Protein AF-A0A3P6EYH9-F1 (afdb_monomer)

pLDDT: mean 75.7, std 13.18, range [28.59, 94.69]

Structure (mmCIF, N/CA/C/O backbone):
data_AF-A0A3P6EYH9-F1
#
_entry.id   AF-A0A3P6EYH9-F1
#
loop_
_atom_site.group_PDB
_atom_site.id
_atom_site.type_symbol
_atom_site.label_atom_id
_atom_site.label_alt_id
_atom_site.label_comp_id
_atom_site.label_asym_id
_atom_site.label_entity_id
_atom_site.label_seq_id
_atom_site.pdbx_PDB_ins_code
_atom_site.Cartn_x
_atom_site.Cartn_y
_atom_site.Cartn_z
_atom_site.occupancy
_atom_site.B_iso_or_equiv
_atom_site.auth_seq_id
_atom_site.auth_comp_id
_atom_site.auth_asym_id
_atom_site.auth_atom_id
_atom_site.pdbx_PDB_model_num
ATOM 1 N N . MET A 1 1 ? -7.779 5.853 19.614 1.00 84.62 1 MET A N 1
ATOM 2 C CA . MET A 1 1 ? -8.519 5.149 20.690 1.00 84.62 1 MET A CA 1
ATOM 3 C C . MET A 1 1 ? -9.050 3.835 20.132 1.00 84.62 1 MET A C 1
ATOM 5 O O . MET A 1 1 ? -9.010 3.671 18.917 1.00 84.62 1 MET A O 1
ATOM 9 N N . CYS A 1 2 ? -9.512 2.914 20.977 1.00 88.19 2 CYS A N 1
ATOM 10 C CA . CYS A 1 2 ? -9.984 1.601 20.530 1.00 88.19 2 CYS A CA 1
ATOM 11 C C . CYS A 1 2 ? -11.468 1.412 20.857 1.00 88.19 2 CYS A C 1
ATOM 13 O O . CYS A 1 2 ? -11.940 1.876 21.894 1.00 88.19 2 CYS A O 1
ATOM 15 N N . CYS A 1 3 ? -12.198 0.729 19.977 1.00 87.88 3 CYS A N 1
ATOM 16 C CA . CYS A 1 3 ? -13.567 0.298 20.250 1.00 87.88 3 CYS A CA 1
ATOM 17 C C . CYS A 1 3 ? -13.576 -0.765 21.362 1.00 87.88 3 CYS A C 1
ATOM 19 O O . CYS A 1 3 ? -12.843 -1.743 21.258 1.00 87.88 3 CYS A O 1
ATOM 21 N N . GLY A 1 4 ? -14.426 -0.613 22.384 1.00 86.69 4 GLY A N 1
ATOM 22 C CA . GLY A 1 4 ? -14.500 -1.561 23.506 1.00 86.69 4 GLY A CA 1
ATOM 23 C C . GLY A 1 4 ? -14.977 -2.968 23.126 1.00 86.69 4 GLY A C 1
ATOM 24 O O . GLY A 1 4 ? -14.602 -3.933 23.782 1.00 86.69 4 GLY A O 1
ATOM 25 N N . ASP A 1 5 ? -15.749 -3.101 22.044 1.00 89.50 5 ASP A N 1
ATOM 26 C CA . ASP A 1 5 ? -16.310 -4.394 21.633 1.00 89.50 5 ASP A CA 1
ATOM 27 C C . ASP A 1 5 ? -15.361 -5.211 20.742 1.00 89.50 5 ASP A C 1
ATOM 29 O O . ASP A 1 5 ? -15.391 -6.439 20.753 1.00 89.50 5 ASP A O 1
ATOM 33 N N . CYS A 1 6 ? -14.554 -4.544 19.907 1.00 87.50 6 CYS A N 1
ATOM 34 C CA . CYS A 1 6 ? -13.744 -5.214 18.878 1.00 87.50 6 CYS A CA 1
ATOM 35 C C . CYS A 1 6 ? -12.275 -4.792 18.824 1.00 87.50 6 CYS A C 1
ATOM 37 O O . CYS A 1 6 ? -11.534 -5.300 17.985 1.00 87.50 6 CYS A O 1
ATOM 39 N N . ASN A 1 7 ? -11.850 -3.866 19.684 1.00 87.94 7 ASN A N 1
ATOM 40 C CA . ASN A 1 7 ? -10.497 -3.308 19.749 1.00 87.94 7 ASN A CA 1
ATOM 41 C C . ASN A 1 7 ? -9.981 -2.658 18.454 1.00 87.94 7 ASN A C 1
ATOM 43 O O . ASN A 1 7 ? -8.796 -2.341 18.366 1.00 87.94 7 ASN A O 1
ATOM 47 N N . ALA A 1 8 ? -10.844 -2.411 17.465 1.00 87.25 8 ALA A N 1
ATOM 48 C CA . ALA A 1 8 ? -10.459 -1.681 16.265 1.00 87.25 8 ALA A CA 1
ATOM 49 C C . ALA A 1 8 ? -10.040 -0.243 16.611 1.00 87.25 8 ALA A C 1
ATOM 51 O O . ALA A 1 8 ? -10.674 0.413 17.448 1.00 87.25 8 ALA A O 1
ATOM 52 N N . SER A 1 9 ? -8.989 0.241 15.946 1.00 88.62 9 SER A N 1
ATOM 53 C CA . SER A 1 9 ? -8.549 1.634 16.025 1.00 88.62 9 SER A CA 1
ATOM 54 C C . SER A 1 9 ? -9.597 2.542 15.393 1.00 88.62 9 SER A C 1
ATOM 56 O O . SER A 1 9 ? -9.913 2.397 14.215 1.00 88.62 9 SER A O 1
ATOM 58 N N . VAL A 1 10 ? -10.122 3.475 16.179 1.00 89.44 10 VAL A N 1
ATOM 59 C CA . VAL A 1 10 ? -11.183 4.407 15.777 1.00 89.44 10 VAL A CA 1
ATOM 60 C C . VAL A 1 10 ? -10.829 5.830 16.190 1.00 89.44 10 VAL A C 1
ATOM 62 O O . VAL A 1 10 ? -10.074 6.057 17.151 1.00 89.44 10 VAL A O 1
ATOM 65 N N . TRP A 1 11 ? -11.389 6.795 15.467 1.00 89.06 11 TRP A N 1
ATOM 66 C CA . TRP A 1 11 ? -11.326 8.208 15.820 1.00 89.06 11 TRP A CA 1
ATOM 67 C C . TRP A 1 11 ? -12.488 8.554 16.750 1.00 89.06 11 TRP A C 1
ATOM 69 O O . TRP A 1 11 ? -13.612 8.119 16.529 1.00 89.06 11 TRP A O 1
ATOM 79 N N . LEU A 1 12 ? -12.270 9.404 17.758 1.00 86.62 12 LEU A N 1
ATOM 80 C CA . LEU A 1 12 ? -13.355 9.817 18.665 1.00 86.62 12 LEU A CA 1
ATOM 81 C C . LEU A 1 12 ? -14.518 10.488 17.917 1.00 86.62 12 LEU A C 1
ATOM 83 O O . LEU A 1 12 ? -15.677 10.341 18.301 1.00 86.62 12 LEU A O 1
ATOM 87 N N . ALA A 1 13 ? -14.207 11.193 16.827 1.00 87.50 13 ALA A N 1
ATOM 88 C CA . ALA A 1 13 ? -15.192 11.840 15.970 1.00 87.50 13 ALA A CA 1
ATOM 89 C C . ALA A 1 13 ? -16.184 10.852 15.330 1.00 87.50 13 ALA A C 1
ATOM 91 O O . ALA A 1 13 ? -17.329 11.235 15.098 1.00 87.50 13 ALA A O 1
ATOM 92 N N . GLU A 1 14 ? -15.779 9.596 15.123 1.00 88.25 14 GLU A N 1
ATOM 93 C CA . GLU A 1 14 ? -16.612 8.514 14.574 1.00 88.25 14 GLU A CA 1
ATOM 94 C C . GLU A 1 14 ? -17.563 7.906 15.618 1.00 88.25 14 GLU A C 1
ATOM 96 O O . GLU A 1 14 ? -18.353 7.017 15.298 1.00 88.25 14 GLU A O 1
ATOM 101 N N . SER A 1 15 ? -17.498 8.364 16.875 1.00 87.94 15 SER A N 1
ATOM 102 C CA . SER A 1 15 ? -18.416 7.919 17.920 1.00 87.94 15 SER A CA 1
ATOM 103 C C . SER A 1 15 ? -19.847 8.333 17.590 1.00 87.94 15 SER A C 1
ATOM 105 O O . SER A 1 15 ? -20.132 9.504 17.318 1.00 87.94 15 SER A O 1
ATOM 107 N N . THR A 1 16 ? -20.748 7.362 17.698 1.00 87.50 16 THR A N 1
ATOM 108 C CA . THR A 1 16 ? -22.203 7.540 17.593 1.00 87.50 16 THR A CA 1
ATOM 109 C C . THR A 1 16 ? -22.824 8.128 18.860 1.00 87.50 16 THR A C 1
ATOM 111 O O . THR A 1 16 ? -23.972 8.568 18.831 1.00 87.50 16 THR A O 1
ATOM 114 N N . GLU A 1 17 ? -22.069 8.164 19.962 1.00 85.69 17 GLU A N 1
ATOM 115 C CA . GLU A 1 17 ? -22.518 8.749 21.220 1.00 85.69 17 GLU A CA 1
ATOM 116 C C . GLU A 1 17 ? -22.444 10.281 21.153 1.00 85.69 17 GLU A C 1
ATOM 118 O O . GLU A 1 17 ? -21.421 10.858 20.757 1.00 85.69 17 GLU A O 1
ATOM 123 N N . LYS A 1 18 ? -23.552 10.931 21.526 1.00 78.19 18 LYS A N 1
ATOM 124 C CA . LYS A 1 18 ? -23.687 12.395 21.500 1.00 78.19 18 LYS A CA 1
ATOM 125 C C . LYS A 1 18 ? -23.083 13.020 22.751 1.00 78.19 18 LYS A C 1
ATOM 127 O O . LYS A 1 18 ? -22.463 14.076 22.662 1.00 78.19 18 LYS A O 1
ATOM 132 N N . ASP A 1 19 ? -23.226 12.348 23.892 1.00 75.25 19 ASP A N 1
ATOM 133 C CA . ASP A 1 19 ? -22.580 12.746 25.140 1.00 75.25 19 ASP A CA 1
ATOM 134 C C . ASP A 1 19 ? -21.229 12.042 25.283 1.00 75.25 19 ASP A C 1
ATOM 136 O O . ASP A 1 19 ? -21.101 10.974 25.877 1.00 75.25 19 ASP A O 1
ATOM 140 N N . ARG A 1 20 ? -20.205 12.659 24.696 1.00 69.75 20 ARG A N 1
ATOM 141 C CA . ARG A 1 20 ? -18.832 12.135 24.691 1.00 69.75 20 ARG A CA 1
ATOM 142 C C . ARG A 1 20 ? -18.060 12.450 25.981 1.00 69.75 20 ARG A C 1
ATOM 144 O O . ARG A 1 20 ? -16.883 12.110 26.055 1.00 69.75 20 ARG A O 1
ATOM 151 N N . ILE A 1 21 ? -18.685 13.135 26.946 1.00 71.44 21 ILE A N 1
ATOM 152 C CA . ILE A 1 21 ? -18.050 13.593 28.191 1.00 71.44 21 ILE A CA 1
ATOM 153 C C . ILE A 1 21 ? -18.383 12.633 29.332 1.00 71.44 21 ILE A C 1
ATOM 155 O O . ILE A 1 21 ? -17.495 12.260 30.095 1.00 71.44 21 ILE A O 1
ATOM 159 N N . THR A 1 22 ? -19.650 12.225 29.448 1.00 77.62 22 THR A N 1
ATOM 160 C CA . THR A 1 22 ? -20.108 11.395 30.574 1.00 77.62 22 THR A CA 1
ATOM 161 C C . THR A 1 22 ? -20.236 9.915 30.226 1.00 77.62 22 THR A C 1
ATOM 163 O O . THR A 1 22 ? -20.146 9.069 31.118 1.00 77.62 22 THR A O 1
ATOM 166 N N . LYS A 1 23 ? -20.425 9.577 28.943 1.00 80.75 23 LYS A N 1
ATOM 167 C CA . LYS A 1 23 ? -20.629 8.198 28.488 1.00 80.75 23 LYS A CA 1
ATOM 168 C C . LYS A 1 23 ? -19.435 7.672 27.697 1.00 80.75 23 LYS A C 1
ATOM 170 O O . LYS A 1 23 ? -18.796 8.428 26.961 1.00 80.75 23 LYS A O 1
ATOM 175 N N . PRO A 1 24 ? -19.143 6.363 27.800 1.00 81.25 24 PRO A N 1
ATOM 176 C CA . PRO A 1 24 ? -18.133 5.754 26.959 1.00 81.25 24 PRO A CA 1
ATOM 177 C C . PRO A 1 24 ? -18.558 5.846 25.482 1.00 81.25 24 PRO A C 1
ATOM 179 O O . PRO A 1 24 ? -19.720 5.605 25.150 1.00 81.25 24 PRO A O 1
ATOM 182 N N . PRO A 1 25 ? -17.631 6.184 24.578 1.00 85.31 25 PRO A N 1
ATOM 183 C CA . PRO A 1 25 ? -17.929 6.335 23.161 1.00 85.31 25 PRO A CA 1
ATOM 184 C C . PRO A 1 25 ? -18.285 4.990 22.513 1.00 85.31 25 PRO A C 1
ATOM 186 O O . PRO A 1 25 ? -17.585 3.991 22.691 1.00 85.31 25 PRO A O 1
ATOM 189 N N . LEU A 1 26 ? -19.363 4.985 21.724 1.00 87.25 26 LEU A N 1
ATOM 190 C CA . LEU A 1 26 ? -19.877 3.807 21.022 1.00 87.25 26 LEU A CA 1
ATOM 191 C C . LEU A 1 26 ? -19.627 3.904 19.518 1.00 87.25 26 LEU A C 1
ATOM 193 O O . LEU A 1 26 ? -19.860 4.947 18.904 1.00 87.25 26 LEU A O 1
ATOM 197 N N . PHE A 1 27 ? -19.238 2.786 18.904 1.00 88.56 27 PHE A N 1
ATOM 198 C CA . PHE A 1 27 ? -18.836 2.736 17.497 1.00 88.56 27 PHE A CA 1
ATOM 199 C C . PHE A 1 27 ? -19.608 1.672 16.724 1.00 88.56 27 PHE A C 1
ATOM 201 O O . PHE A 1 27 ? -19.751 0.532 17.164 1.00 88.56 27 PHE A O 1
ATOM 208 N N . THR A 1 28 ? -20.064 2.028 15.526 1.00 88.75 28 THR A N 1
ATOM 209 C CA . THR A 1 28 ? -20.769 1.103 14.626 1.00 88.75 28 THR A CA 1
ATOM 210 C C . THR A 1 28 ? -19.947 0.704 13.403 1.00 88.75 28 THR A C 1
ATOM 212 O O . THR A 1 28 ? -20.258 -0.316 12.793 1.00 88.75 28 THR A O 1
ATOM 215 N N . ILE A 1 29 ? -18.893 1.460 13.077 1.00 87.25 29 ILE A N 1
ATOM 216 C CA . ILE A 1 29 ? -18.185 1.402 11.788 1.00 87.25 29 ILE A CA 1
ATOM 217 C C . ILE A 1 29 ? -17.539 0.034 11.506 1.00 87.25 29 ILE A C 1
ATOM 219 O O . ILE A 1 29 ? -17.567 -0.429 10.372 1.00 87.25 29 ILE A O 1
ATOM 223 N N . PHE A 1 30 ? -17.018 -0.640 12.537 1.00 85.69 30 PHE A N 1
ATOM 224 C CA . PHE A 1 30 ? -16.332 -1.927 12.387 1.00 85.69 30 PHE A CA 1
ATOM 225 C C . PHE A 1 30 ? -17.190 -3.106 12.850 1.00 85.69 30 PHE A C 1
ATOM 227 O O . PHE A 1 30 ? -17.517 -3.994 12.069 1.00 85.69 30 PHE A O 1
ATOM 234 N N . CYS A 1 31 ? -17.578 -3.125 14.126 1.00 88.12 31 CYS A N 1
ATOM 235 C CA . CYS A 1 31 ? -18.257 -4.275 14.727 1.00 88.12 31 CYS A CA 1
ATOM 236 C C . CYS A 1 31 ? -19.771 -4.109 14.884 1.00 88.12 31 CYS A C 1
ATOM 238 O O . CYS A 1 31 ? -20.408 -4.984 15.467 1.00 88.12 31 CYS A O 1
ATOM 240 N N . LYS A 1 32 ? -20.361 -2.991 14.431 1.00 89.31 32 LYS A N 1
ATOM 241 C CA . LYS A 1 32 ? -21.759 -2.631 14.733 1.00 89.31 32 LYS A CA 1
ATOM 242 C C . LYS A 1 32 ? -22.101 -2.811 16.225 1.00 89.31 32 LYS A C 1
ATOM 244 O O . LYS A 1 32 ? -23.064 -3.507 16.536 1.00 89.31 32 LYS A O 1
ATOM 249 N N . GLN A 1 33 ? -21.310 -2.218 17.128 1.00 88.19 33 GLN A N 1
ATOM 250 C CA . GLN A 1 33 ? -21.493 -2.343 18.587 1.00 88.19 33 GLN A CA 1
ATOM 251 C C . GLN A 1 33 ? -21.505 -3.814 19.053 1.00 88.19 33 GLN A C 1
ATOM 253 O O . GLN A 1 33 ? -22.455 -4.290 19.671 1.00 88.19 33 GLN A O 1
ATOM 258 N N . GLY A 1 34 ? -20.501 -4.584 18.627 1.00 86.00 34 GLY A N 1
ATOM 259 C CA . GLY A 1 34 ? -20.324 -5.989 19.011 1.00 86.00 34 GLY A CA 1
ATOM 260 C C . GLY A 1 34 ? -21.189 -7.008 18.258 1.00 86.00 34 GLY A C 1
ATOM 261 O O . GLY A 1 34 ? -20.989 -8.209 18.427 1.00 86.00 34 GLY A O 1
ATOM 262 N N . ARG A 1 35 ? -22.107 -6.576 17.381 1.00 89.81 35 ARG A N 1
ATOM 263 C CA . ARG A 1 35 ? -22.947 -7.489 16.575 1.00 89.81 35 ARG A CA 1
ATOM 264 C C . ARG A 1 35 ? -22.160 -8.268 15.523 1.00 89.81 35 ARG A C 1
ATOM 266 O O . ARG A 1 35 ? -22.564 -9.360 15.140 1.00 89.81 35 ARG A O 1
ATOM 273 N N . ILE A 1 36 ? -21.065 -7.698 15.026 1.00 89.62 36 ILE A N 1
ATOM 274 C CA . ILE A 1 36 ? -20.164 -8.332 14.066 1.00 89.62 36 ILE A CA 1
ATOM 275 C C . ILE A 1 36 ? -18.884 -8.709 14.804 1.00 89.62 36 ILE A C 1
ATOM 277 O O . ILE A 1 36 ? -18.121 -7.845 15.242 1.00 89.62 36 ILE A O 1
ATOM 281 N N . LYS A 1 37 ? -18.625 -10.015 14.899 1.00 84.88 37 LYS A N 1
ATOM 282 C CA . LYS A 1 37 ? -17.350 -10.533 15.387 1.00 84.88 37 LYS A CA 1
ATOM 283 C C . LYS A 1 37 ? -16.327 -10.448 14.260 1.00 84.88 37 LYS A C 1
ATOM 285 O O . LYS A 1 37 ? -16.373 -11.230 13.314 1.00 84.88 37 LYS A O 1
ATOM 290 N N . LEU A 1 38 ? -15.422 -9.481 14.356 1.00 81.62 38 LEU A N 1
ATOM 291 C CA . LEU A 1 38 ? -14.338 -9.338 13.390 1.00 81.62 38 LEU A CA 1
ATOM 292 C C . LEU A 1 38 ? -13.399 -10.539 13.492 1.00 81.62 38 LEU A C 1
ATOM 294 O O . LEU A 1 38 ? -13.020 -10.964 14.588 1.00 81.62 38 LEU A O 1
ATOM 298 N N . LEU A 1 39 ? -13.023 -11.083 12.338 1.00 82.19 39 LEU A N 1
ATOM 299 C CA . LEU A 1 39 ? -11.957 -12.069 12.267 1.00 82.19 39 LEU A CA 1
ATOM 300 C C . LEU A 1 39 ? -10.652 -11.405 12.708 1.00 82.19 39 LEU A C 1
ATOM 302 O O . LEU A 1 39 ? -10.383 -10.251 12.367 1.00 82.19 39 LEU A O 1
ATOM 306 N N . LYS A 1 40 ? -9.837 -12.139 13.472 1.00 76.06 40 LYS A N 1
ATOM 307 C CA . LYS A 1 40 ? -8.491 -11.673 13.797 1.00 76.06 40 LYS A CA 1
ATOM 308 C C . LYS A 1 40 ? -7.712 -11.543 12.493 1.00 76.06 40 LYS A C 1
ATOM 310 O O . LYS A 1 40 ? -7.633 -12.500 11.724 1.00 76.06 40 LYS A O 1
ATOM 315 N N . ILE A 1 41 ? -7.168 -10.354 12.261 1.00 79.50 41 ILE A N 1
ATOM 316 C CA . ILE A 1 41 ? -6.270 -10.101 11.138 1.00 79.50 41 ILE A CA 1
ATOM 317 C C . ILE A 1 41 ? -5.074 -11.040 11.310 1.00 79.50 41 ILE A C 1
ATOM 319 O O . ILE A 1 41 ? -4.498 -11.110 12.396 1.00 79.50 41 ILE A O 1
ATOM 323 N N . GLN A 1 42 ? -4.761 -11.809 10.268 1.00 83.38 42 GLN A N 1
ATOM 324 C CA . GLN A 1 42 ? -3.584 -12.670 10.270 1.00 83.38 42 GLN A CA 1
ATOM 325 C C . GLN A 1 42 ? -2.322 -11.815 10.304 1.00 83.38 42 GLN A C 1
ATOM 327 O O . GLN A 1 42 ? -2.291 -10.716 9.743 1.00 83.38 42 GLN A O 1
ATOM 332 N N . ASP A 1 43 ? -1.276 -12.334 10.941 1.00 84.94 43 ASP A N 1
ATOM 333 C CA . ASP A 1 43 ? 0.010 -11.660 10.934 1.00 84.94 43 ASP A CA 1
ATOM 334 C C . ASP A 1 43 ? 0.514 -11.501 9.502 1.00 84.94 43 ASP A C 1
ATOM 336 O O . ASP A 1 43 ? 0.476 -12.420 8.680 1.00 84.94 43 ASP A O 1
ATOM 340 N N . LEU A 1 44 ? 0.987 -10.295 9.209 1.00 88.44 44 LEU A N 1
ATOM 341 C CA . LEU A 1 44 ? 1.530 -9.977 7.905 1.00 88.44 44 LEU A CA 1
ATOM 342 C C . LEU A 1 44 ? 2.774 -10.851 7.641 1.00 88.44 44 LEU A C 1
ATOM 344 O O . LEU A 1 44 ? 3.631 -10.947 8.529 1.00 88.44 44 LEU A O 1
ATOM 348 N N . PRO A 1 45 ? 2.927 -11.444 6.438 1.00 94.69 45 PRO A N 1
ATOM 349 C CA . PRO A 1 45 ? 4.130 -12.182 6.071 1.00 94.69 45 PRO A CA 1
ATOM 350 C C . PRO A 1 45 ? 5.404 -11.395 6.388 1.00 94.69 45 PRO A C 1
ATOM 352 O O . PRO A 1 45 ? 5.465 -10.185 6.154 1.00 94.69 45 PRO A O 1
ATOM 355 N N . ILE A 1 46 ? 6.439 -12.082 6.886 1.00 93.19 46 ILE A N 1
ATOM 356 C CA . ILE A 1 46 ? 7.650 -11.442 7.430 1.00 93.19 46 ILE A CA 1
ATOM 357 C C . ILE A 1 46 ? 8.309 -10.473 6.441 1.00 93.19 46 ILE A C 1
ATOM 359 O O . ILE A 1 46 ? 8.756 -9.400 6.830 1.00 93.19 46 ILE A O 1
ATOM 363 N N . VAL A 1 47 ? 8.295 -10.814 5.150 1.00 93.69 47 VAL A N 1
ATOM 364 C CA . VAL A 1 47 ? 8.843 -9.980 4.074 1.00 93.69 47 VAL A CA 1
ATOM 365 C C . VAL A 1 47 ? 8.126 -8.634 4.013 1.00 93.69 47 VAL A C 1
ATOM 367 O O . VAL A 1 47 ? 8.768 -7.589 4.018 1.00 93.69 47 VAL A O 1
ATOM 370 N N . LEU A 1 48 ? 6.793 -8.652 4.020 1.00 90.69 48 LEU A N 1
ATOM 371 C CA . LEU A 1 48 ? 5.980 -7.440 3.985 1.00 90.69 48 LEU A CA 1
ATOM 372 C C . LEU A 1 48 ? 6.087 -6.661 5.297 1.00 90.69 48 LEU A C 1
ATOM 374 O O . LEU A 1 48 ? 6.106 -5.435 5.276 1.00 90.69 48 LEU A O 1
ATOM 378 N N . LYS A 1 49 ? 6.214 -7.350 6.436 1.00 92.00 49 LYS A N 1
ATOM 379 C CA . LYS A 1 49 ? 6.446 -6.706 7.733 1.00 92.00 49 LYS A CA 1
ATOM 380 C C . LYS A 1 49 ? 7.774 -5.950 7.754 1.00 92.00 49 LYS A C 1
ATOM 382 O O . LYS A 1 49 ? 7.800 -4.797 8.170 1.00 92.00 49 LYS A O 1
ATOM 387 N N . ASN A 1 50 ? 8.846 -6.565 7.261 1.00 94.06 50 ASN A N 1
ATOM 388 C CA . ASN A 1 50 ? 10.160 -5.933 7.164 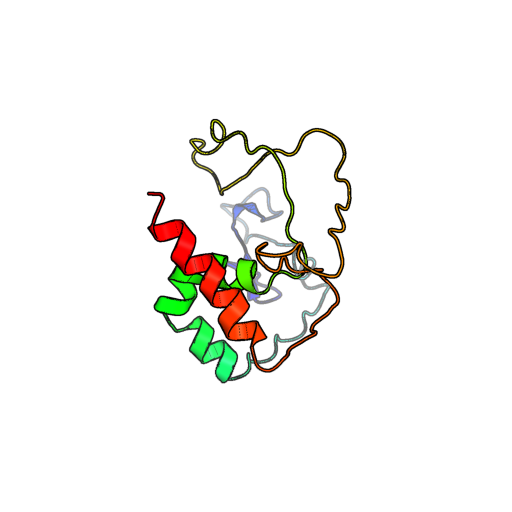1.00 94.06 50 ASN A CA 1
ATOM 389 C C . ASN A 1 50 ? 10.138 -4.757 6.184 1.00 94.06 50 ASN A C 1
ATOM 391 O O . ASN A 1 50 ? 10.623 -3.682 6.521 1.00 94.06 50 ASN A O 1
ATOM 395 N N . LEU A 1 51 ? 9.505 -4.932 5.020 1.00 91.69 51 LEU A N 1
ATOM 396 C CA . LEU A 1 51 ? 9.347 -3.874 4.024 1.00 91.69 51 LEU A CA 1
ATOM 397 C C . LEU A 1 51 ? 8.570 -2.679 4.590 1.00 91.69 51 LEU A C 1
ATOM 399 O O . LEU A 1 51 ? 8.987 -1.536 4.447 1.00 91.69 51 LEU A O 1
ATOM 403 N N . LEU A 1 52 ? 7.476 -2.938 5.310 1.00 89.69 52 LEU A N 1
ATOM 404 C CA . LEU A 1 52 ? 6.730 -1.894 6.001 1.00 89.69 52 LEU A CA 1
ATOM 405 C C . LEU A 1 52 ? 7.512 -1.271 7.150 1.00 89.69 52 LEU A C 1
ATOM 407 O O . LEU A 1 52 ? 7.100 -0.210 7.582 1.00 89.69 52 LEU A O 1
ATOM 411 N N . CYS A 1 53 ? 8.573 -1.869 7.683 1.00 91.62 53 CYS A N 1
ATOM 412 C CA . CYS A 1 53 ? 9.417 -1.249 8.709 1.00 91.62 53 CYS A CA 1
ATOM 413 C C . CYS A 1 53 ? 10.586 -0.446 8.120 1.00 91.62 53 CYS A C 1
ATOM 415 O O . CYS A 1 53 ? 11.194 0.339 8.845 1.00 91.62 53 CYS A O 1
ATOM 417 N N . ASP A 1 54 ? 10.879 -0.597 6.828 1.00 94.25 54 ASP A N 1
ATOM 418 C CA . ASP A 1 54 ? 11.923 0.158 6.142 1.00 94.25 54 ASP A CA 1
ATOM 419 C C . ASP A 1 54 ? 11.474 1.608 5.882 1.00 94.25 54 ASP A C 1
ATOM 421 O O . ASP A 1 54 ? 10.491 1.883 5.187 1.00 94.25 54 ASP A O 1
ATOM 425 N N . LEU A 1 55 ? 12.222 2.556 6.450 1.00 92.31 55 LEU A N 1
ATOM 426 C CA . LEU A 1 55 ? 12.024 3.995 6.272 1.00 92.31 55 LEU A CA 1
ATOM 427 C C . LEU A 1 55 ? 12.145 4.413 4.803 1.00 92.31 55 LEU A C 1
ATOM 429 O O . LEU A 1 55 ? 11.366 5.246 4.340 1.00 92.31 55 LEU A O 1
ATOM 433 N N . SER A 1 56 ? 13.078 3.814 4.064 1.00 90.44 56 SER A N 1
ATOM 434 C CA . SER A 1 56 ? 13.303 4.111 2.648 1.00 90.44 56 SER A CA 1
ATOM 435 C C . SER A 1 56 ? 12.088 3.706 1.824 1.00 90.44 56 SER A C 1
ATOM 437 O O . SER A 1 56 ? 11.621 4.478 0.984 1.00 90.44 56 SER A O 1
ATOM 439 N N . PHE A 1 57 ? 11.520 2.533 2.115 1.00 89.56 57 PHE A N 1
ATOM 440 C CA . PHE A 1 57 ? 10.278 2.090 1.497 1.00 89.56 57 PHE A CA 1
ATOM 441 C C . PHE A 1 57 ? 9.107 3.004 1.863 1.00 89.56 57 PHE A C 1
ATOM 443 O O . PHE A 1 57 ? 8.410 3.476 0.969 1.00 89.56 57 PHE A O 1
ATOM 450 N N . ARG A 1 58 ? 8.902 3.315 3.151 1.00 89.50 58 ARG A N 1
ATOM 451 C CA . ARG A 1 58 ? 7.795 4.183 3.598 1.00 89.50 58 ARG A CA 1
ATOM 452 C C . ARG A 1 58 ? 7.834 5.565 2.959 1.00 89.50 58 ARG A C 1
ATOM 454 O O . ARG A 1 58 ? 6.802 6.040 2.489 1.00 89.50 58 ARG A O 1
ATOM 461 N N . ASN A 1 59 ? 9.009 6.187 2.911 1.00 89.38 59 ASN A N 1
ATOM 462 C CA . ASN A 1 59 ? 9.1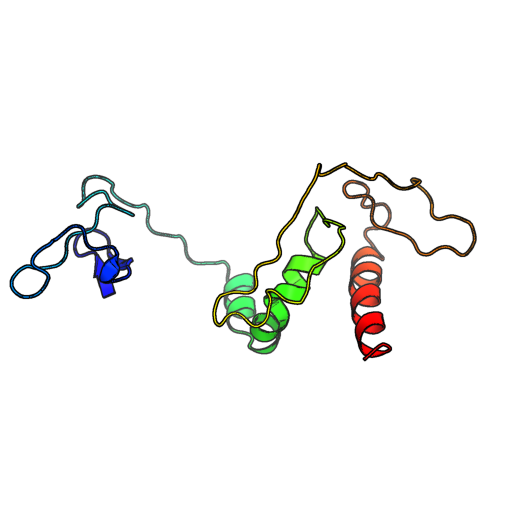76 7.512 2.318 1.00 89.38 59 ASN A CA 1
ATOM 463 C C . ASN A 1 59 ? 8.871 7.506 0.812 1.00 89.38 59 ASN A C 1
ATOM 465 O O . ASN A 1 59 ? 8.373 8.495 0.282 1.00 89.38 59 ASN A O 1
ATOM 469 N N . ASN A 1 60 ? 9.089 6.372 0.140 1.00 86.00 60 ASN A N 1
ATOM 470 C CA . ASN A 1 60 ? 8.894 6.218 -1.300 1.00 86.00 60 ASN A CA 1
ATOM 471 C C . ASN A 1 60 ? 7.668 5.367 -1.677 1.00 86.00 60 ASN A C 1
ATOM 473 O O . ASN A 1 60 ? 7.484 5.038 -2.848 1.00 86.00 60 ASN A O 1
ATOM 477 N N . ILE A 1 61 ? 6.789 5.026 -0.726 1.00 88.00 61 ILE A N 1
ATOM 478 C CA . ILE A 1 61 ? 5.697 4.059 -0.941 1.00 88.00 61 ILE A CA 1
ATOM 479 C C . ILE A 1 61 ? 4.752 4.480 -2.072 1.00 88.00 61 ILE A C 1
ATOM 481 O O . ILE A 1 61 ? 4.280 3.647 -2.840 1.00 88.00 61 ILE A O 1
ATOM 485 N N . LYS A 1 62 ? 4.522 5.789 -2.232 1.00 82.69 62 LYS A N 1
ATOM 486 C CA . LYS A 1 62 ? 3.717 6.342 -3.331 1.00 82.69 62 LYS A CA 1
ATOM 487 C C . LYS A 1 62 ? 4.342 6.048 -4.691 1.00 82.69 62 LYS A C 1
ATOM 489 O O . LYS A 1 62 ? 3.622 5.729 -5.633 1.00 82.69 62 LYS A O 1
ATOM 494 N N . VAL A 1 63 ? 5.666 6.145 -4.785 1.00 81.94 63 VAL A N 1
ATOM 495 C CA . VAL A 1 63 ? 6.407 5.881 -6.018 1.00 81.94 63 VAL A CA 1
ATOM 496 C C . VAL A 1 63 ? 6.354 4.395 -6.344 1.00 81.94 63 VAL A C 1
ATOM 498 O O . VAL A 1 63 ? 5.991 4.047 -7.461 1.00 81.94 63 VAL A O 1
ATOM 501 N N . PHE A 1 64 ? 6.591 3.521 -5.363 1.00 83.62 64 PHE A N 1
ATOM 502 C CA . PHE A 1 64 ? 6.451 2.073 -5.546 1.00 83.62 64 PHE A CA 1
ATOM 503 C C . PHE A 1 64 ? 5.034 1.670 -5.972 1.00 83.62 64 PHE A C 1
ATOM 505 O O . PHE A 1 64 ? 4.875 0.936 -6.944 1.00 83.62 64 PHE A O 1
ATOM 512 N N . ASN A 1 65 ? 3.999 2.200 -5.315 1.00 82.75 65 ASN A N 1
ATOM 513 C CA . ASN A 1 65 ? 2.609 1.938 -5.694 1.00 82.75 65 ASN A CA 1
ATOM 514 C C . ASN A 1 65 ? 2.288 2.458 -7.100 1.00 82.75 65 ASN A C 1
ATOM 516 O O . ASN A 1 65 ? 1.566 1.799 -7.836 1.00 82.75 65 ASN A O 1
ATOM 520 N N . SER A 1 66 ? 2.840 3.609 -7.491 1.00 75.75 66 SER A N 1
ATOM 521 C CA . SER A 1 66 ? 2.666 4.151 -8.846 1.00 75.75 66 SER A CA 1
ATOM 522 C C . SER A 1 66 ? 3.372 3.287 -9.884 1.00 75.75 66 SER A C 1
ATOM 524 O O . SER A 1 66 ? 2.805 3.011 -10.935 1.00 75.75 66 SER A O 1
ATOM 526 N N . LEU A 1 67 ? 4.587 2.823 -9.575 1.00 73.31 67 LEU A N 1
ATOM 527 C CA . LEU A 1 67 ? 5.337 1.928 -10.442 1.00 73.31 67 LEU A CA 1
ATOM 528 C C . LEU A 1 67 ? 4.624 0.607 -10.639 1.00 73.31 67 LEU A C 1
ATOM 530 O O . LEU A 1 67 ? 4.702 0.086 -11.738 1.00 73.31 67 LEU A O 1
ATOM 534 N N . LEU A 1 68 ? 3.973 0.068 -9.609 1.00 73.00 68 LEU A N 1
ATOM 535 C CA . LEU A 1 68 ? 3.250 -1.204 -9.651 1.00 73.00 68 LEU A CA 1
ATOM 536 C C . LEU A 1 68 ? 1.772 -1.049 -10.031 1.00 73.00 68 LEU A C 1
ATOM 538 O O . LEU A 1 68 ? 1.079 -2.055 -10.185 1.00 73.00 68 LEU A O 1
ATOM 542 N N . SER A 1 69 ? 1.287 0.183 -10.204 1.00 69.81 69 SER A N 1
ATOM 543 C CA . SER A 1 69 ? -0.089 0.435 -10.611 1.00 69.81 69 SER A CA 1
ATOM 544 C C . SER A 1 69 ? -0.321 -0.155 -11.992 1.00 69.81 69 SER A C 1
ATOM 546 O O . SER A 1 69 ? 0.442 0.091 -12.927 1.00 69.81 69 SER A O 1
ATOM 548 N N . MET A 1 70 ? -1.378 -0.953 -12.121 1.00 60.59 70 MET A N 1
ATOM 549 C CA . MET A 1 70 ? -1.747 -1.515 -13.414 1.00 60.59 70 MET A CA 1
ATOM 550 C C . MET A 1 70 ? -2.351 -0.415 -14.293 1.00 60.59 70 MET A C 1
ATOM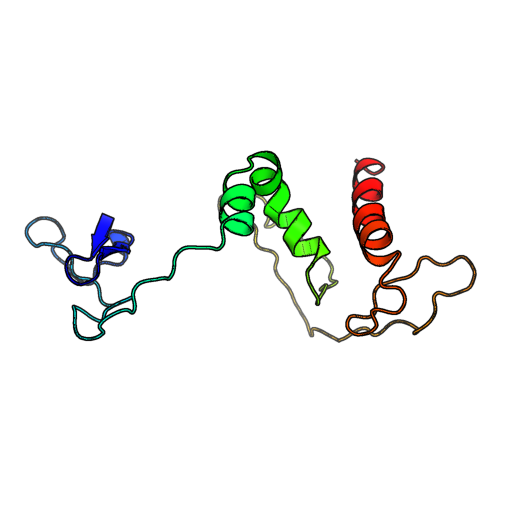 552 O O . MET A 1 70 ? -2.004 -0.335 -15.462 1.00 60.59 70 MET A O 1
ATOM 556 N N . CYS A 1 71 ? -3.148 0.494 -13.720 1.00 59.59 71 CYS A N 1
ATOM 557 C CA . CYS A 1 71 ? -3.681 1.668 -14.414 1.00 59.59 71 CYS A CA 1
ATOM 558 C C . CY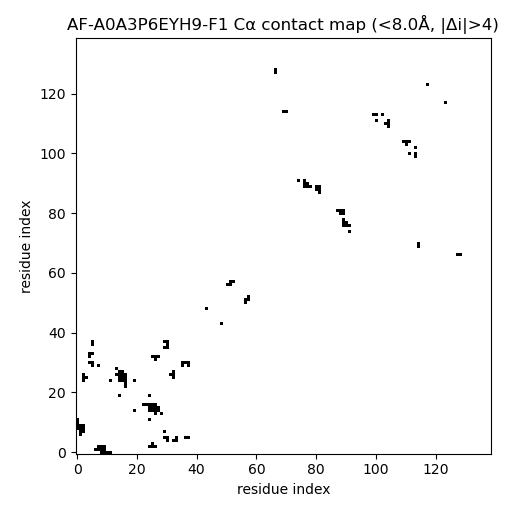S A 1 71 ? -2.810 2.905 -14.196 1.00 59.59 71 CYS A C 1
ATOM 560 O O . CYS A 1 71 ? -2.510 3.262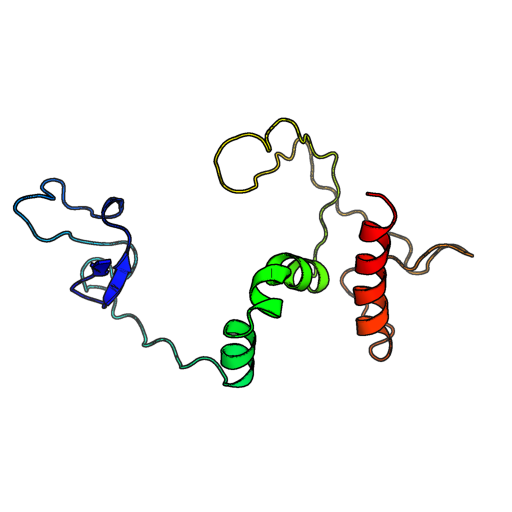 -13.055 1.00 59.59 71 CYS A O 1
ATOM 562 N N . SER A 1 72 ? -2.514 3.635 -15.270 1.00 64.12 72 SER A N 1
ATOM 563 C CA . SER A 1 72 ? -2.152 5.052 -15.176 1.00 64.12 72 SER A CA 1
ATOM 564 C C . SER A 1 72 ? -3.295 5.886 -15.745 1.00 64.12 72 SER A C 1
ATOM 566 O O . SER A 1 72 ? -3.844 5.531 -16.784 1.00 64.12 72 SER A O 1
ATOM 568 N N . MET A 1 73 ? -3.667 6.966 -15.061 1.00 66.06 73 MET A N 1
ATOM 569 C CA . MET A 1 73 ? -4.625 7.942 -15.578 1.00 66.06 73 MET A CA 1
ATOM 570 C C . MET A 1 73 ? -3.844 9.154 -16.079 1.00 66.06 73 MET A C 1
ATOM 572 O O . MET A 1 73 ? -3.024 9.704 -15.343 1.00 66.06 73 MET A O 1
ATOM 576 N N . GLY A 1 74 ? -4.074 9.537 -17.333 1.00 65.31 74 GLY A N 1
ATOM 577 C CA . GLY A 1 74 ? -3.604 10.803 -17.891 1.00 65.31 74 GLY A CA 1
ATOM 578 C C . GLY A 1 74 ? -4.657 11.895 -17.717 1.00 65.31 74 GLY A C 1
ATOM 579 O O . GLY A 1 74 ? -5.845 11.601 -17.605 1.00 65.31 74 GLY A O 1
ATOM 580 N N . GLY A 1 75 ? -4.222 13.150 -17.692 1.00 69.25 75 GLY A N 1
ATOM 581 C CA . GLY A 1 75 ? -5.111 14.307 -17.650 1.00 69.25 75 GLY A CA 1
ATOM 582 C C . GLY A 1 75 ? -4.349 15.589 -17.341 1.00 69.25 75 GLY A C 1
ATOM 583 O O . GLY A 1 75 ? -3.264 15.539 -16.755 1.00 69.25 75 GLY A O 1
ATOM 584 N N . ASP A 1 76 ? -4.923 16.726 -17.726 1.00 68.81 76 ASP A N 1
ATOM 585 C CA . ASP A 1 76 ? -4.407 18.034 -17.333 1.00 68.81 76 ASP A CA 1
ATOM 586 C C . ASP A 1 76 ? -4.703 18.264 -15.850 1.00 68.81 76 ASP A C 1
ATOM 588 O O . ASP A 1 76 ? -5.856 18.341 -15.419 1.00 68.81 76 ASP A O 1
ATOM 592 N N . ILE A 1 77 ? -3.639 18.323 -15.051 1.00 72.38 77 ILE A N 1
ATOM 593 C CA . ILE A 1 77 ? -3.739 18.530 -13.609 1.00 72.38 77 ILE A CA 1
ATOM 594 C C . ILE A 1 77 ? -3.759 20.033 -13.346 1.00 72.38 77 ILE A C 1
ATOM 596 O O . ILE A 1 77 ? -2.779 20.732 -13.599 1.00 72.38 77 ILE A O 1
ATOM 600 N N . ASP A 1 78 ? -4.858 20.521 -12.778 1.00 75.81 78 ASP A N 1
ATOM 601 C CA . ASP A 1 78 ? -4.893 21.849 -12.174 1.00 75.81 78 ASP A CA 1
ATOM 602 C C . ASP A 1 78 ? -4.116 21.813 -10.848 1.00 75.81 78 ASP A C 1
ATOM 604 O O . ASP A 1 78 ? -4.575 21.247 -9.858 1.00 75.81 78 ASP A O 1
ATOM 608 N N . TYR A 1 79 ? -2.910 22.383 -10.826 1.00 74.94 79 TYR A N 1
ATOM 609 C CA . TYR A 1 79 ? -2.068 22.425 -9.626 1.00 74.94 79 TYR A CA 1
ATOM 610 C C . TYR A 1 79 ? -2.518 23.498 -8.619 1.00 74.94 79 TYR A C 1
ATOM 612 O O . TYR A 1 79 ? -2.051 23.490 -7.479 1.00 74.94 79 TYR A O 1
ATOM 620 N N . SER A 1 80 ? -3.435 24.405 -8.983 1.00 77.69 80 SER A N 1
ATOM 621 C CA . SER A 1 80 ? -3.868 25.502 -8.101 1.00 77.69 80 SER A CA 1
ATOM 622 C C . SER A 1 80 ? -4.586 25.013 -6.834 1.00 77.69 80 SER A C 1
ATOM 624 O O . SER A 1 80 ? -4.525 25.658 -5.788 1.00 77.69 80 SER A O 1
ATOM 626 N N . ILE A 1 81 ? -5.198 23.826 -6.892 1.00 73.69 81 ILE A N 1
ATOM 627 C CA . ILE A 1 81 ? -5.929 23.202 -5.776 1.00 73.69 81 ILE A CA 1
ATOM 628 C C . ILE A 1 81 ? -5.020 22.495 -4.754 1.00 73.69 81 ILE A C 1
ATOM 630 O O . ILE A 1 81 ? -5.473 22.140 -3.662 1.00 73.69 81 ILE A O 1
ATOM 634 N N . LEU A 1 82 ? -3.732 22.321 -5.072 1.00 67.31 82 LEU A N 1
ATOM 635 C CA . LEU A 1 82 ? -2.770 21.583 -4.242 1.00 67.31 82 LEU A CA 1
ATOM 636 C C . LEU A 1 82 ? -2.264 22.365 -3.027 1.00 67.31 82 LEU A C 1
ATOM 638 O O . LEU A 1 82 ? -1.706 21.764 -2.115 1.00 67.31 82 LEU A O 1
ATOM 642 N N . ASN A 1 83 ? -2.491 23.679 -2.987 1.00 64.44 83 ASN A N 1
ATOM 643 C CA . ASN A 1 83 ? -2.157 24.526 -1.839 1.00 64.44 83 ASN A CA 1
ATOM 644 C C . ASN A 1 83 ? -3.241 24.538 -0.748 1.00 64.44 83 ASN A C 1
ATOM 646 O O . ASN A 1 83 ? -3.140 25.294 0.218 1.00 64.44 83 ASN A O 1
ATOM 650 N N . SER A 1 84 ? -4.287 23.717 -0.874 1.00 64.56 84 SER A N 1
ATOM 651 C CA . SER A 1 84 ? -5.224 23.508 0.227 1.00 64.56 84 SER A CA 1
ATOM 652 C C . SER A 1 84 ? -4.569 22.622 1.295 1.00 64.56 84 SER A C 1
ATOM 654 O O . SER A 1 84 ? -3.912 21.637 0.973 1.00 64.56 84 SER A O 1
ATOM 656 N N . GLY A 1 85 ? -4.716 22.966 2.579 1.00 66.75 85 GLY A N 1
ATOM 657 C CA . GLY A 1 85 ? -4.095 22.257 3.714 1.00 66.75 85 GLY A CA 1
ATOM 658 C C . GLY A 1 85 ? -4.638 20.844 3.991 1.00 66.75 85 GLY A C 1
ATOM 659 O O . GLY A 1 85 ? -4.700 20.431 5.146 1.00 66.75 85 GLY A O 1
ATOM 660 N N . GLY A 1 86 ? -5.083 20.126 2.959 1.00 70.06 86 GLY A N 1
ATOM 661 C CA . GLY A 1 86 ? -5.635 18.778 3.025 1.00 70.06 86 GLY A CA 1
ATOM 662 C C . GLY A 1 86 ? -4.756 17.732 2.326 1.00 70.06 86 GLY A C 1
ATOM 663 O O . GLY A 1 86 ? -3.678 18.040 1.816 1.00 70.06 86 GLY A O 1
ATOM 664 N N . PRO A 1 87 ? -5.199 16.462 2.305 1.00 70.19 87 PRO A N 1
ATOM 665 C CA . PRO A 1 87 ? -4.556 15.416 1.517 1.00 70.19 87 PRO A CA 1
ATOM 666 C C . PRO A 1 87 ? -4.444 15.818 0.041 1.00 70.19 87 PRO A C 1
ATOM 668 O O . PRO A 1 87 ? -5.311 16.517 -0.477 1.00 70.19 87 PRO A O 1
ATOM 671 N N . PHE A 1 88 ? -3.399 15.340 -0.643 1.00 70.81 88 PHE A N 1
ATOM 672 C CA . PHE A 1 88 ? -3.229 15.562 -2.082 1.00 70.81 88 PHE A CA 1
ATOM 673 C C . PHE A 1 88 ? -4.468 15.072 -2.840 1.00 70.81 88 PHE A C 1
ATOM 675 O O . PHE A 1 88 ? -4.753 13.873 -2.858 1.00 70.81 88 PHE A O 1
ATOM 682 N N . CYS A 1 89 ? -5.167 16.003 -3.479 1.00 69.06 89 CYS A N 1
ATOM 683 C CA . CYS A 1 89 ? -6.351 15.756 -4.286 1.00 69.06 89 CYS A CA 1
ATOM 684 C C . CYS A 1 89 ? -6.165 16.458 -5.632 1.00 69.06 89 CYS A C 1
ATOM 686 O O . CYS A 1 89 ? -5.723 17.604 -5.675 1.00 69.06 89 CYS A O 1
ATOM 688 N N . PHE A 1 90 ? -6.530 15.789 -6.722 1.00 72.31 90 PHE A N 1
ATOM 689 C CA . PHE A 1 90 ? -6.629 16.400 -8.044 1.00 72.31 90 PHE A CA 1
ATOM 690 C C . PHE A 1 90 ? -8.056 16.234 -8.565 1.00 72.31 90 PHE A C 1
ATOM 692 O O . PHE A 1 90 ? -8.738 15.260 -8.239 1.00 72.31 90 PHE A O 1
ATOM 699 N N . LYS A 1 91 ? -8.528 17.209 -9.340 1.00 72.69 91 LYS A N 1
ATOM 700 C CA . LYS A 1 91 ? -9.876 17.206 -9.906 1.00 72.69 91 LYS A CA 1
ATOM 701 C C . LYS A 1 91 ? -9.805 16.748 -11.356 1.00 72.69 91 LYS A C 1
ATOM 703 O O . LYS A 1 91 ? -9.045 17.309 -12.134 1.00 72.69 91 LYS A O 1
ATOM 708 N N . VAL A 1 92 ? -10.622 15.761 -11.710 1.00 74.38 92 VAL A N 1
ATOM 709 C CA . VAL A 1 92 ? -10.828 15.337 -13.100 1.00 74.38 92 VAL A CA 1
ATOM 710 C C . VAL A 1 92 ? -12.132 15.959 -13.595 1.00 74.38 92 VAL A C 1
ATOM 712 O O . VAL A 1 92 ? -13.141 15.928 -12.887 1.00 74.38 92 VAL A O 1
ATOM 715 N N . HIS A 1 93 ? -12.110 16.558 -14.783 1.00 74.38 93 HIS A N 1
ATOM 716 C CA . HIS A 1 93 ? -13.292 17.085 -15.461 1.00 74.38 93 HIS A CA 1
ATOM 717 C C . HIS A 1 93 ? -13.368 16.495 -16.872 1.00 74.38 93 HIS A C 1
ATOM 719 O O . HIS A 1 93 ? -12.347 16.424 -17.548 1.00 74.38 93 HIS A O 1
ATOM 725 N N . GLY A 1 94 ? -14.565 16.092 -17.300 1.00 75.38 94 GLY A N 1
ATOM 726 C CA . GLY A 1 94 ? -14.785 15.407 -18.577 1.00 75.38 94 GLY A CA 1
ATOM 727 C C . GLY A 1 94 ? -14.908 13.888 -18.438 1.00 75.38 94 GLY A C 1
ATOM 728 O O . GLY A 1 94 ? -15.107 13.365 -17.338 1.00 75.38 94 GLY A O 1
ATOM 729 N N . GLU A 1 95 ? -14.834 13.199 -19.573 1.00 74.00 95 GLU A N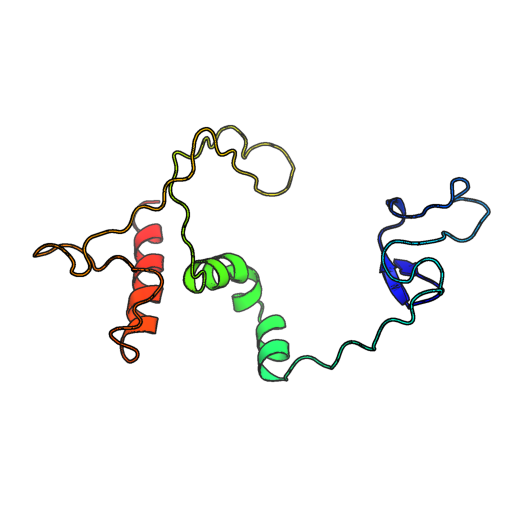 1
ATOM 730 C CA . GLU A 1 95 ? -14.883 11.739 -19.671 1.00 74.00 95 GLU A CA 1
ATOM 731 C C . GLU A 1 95 ? -13.479 11.138 -19.507 1.00 74.00 95 GLU A C 1
ATOM 733 O O . GLU A 1 95 ? -12.479 11.735 -19.908 1.00 74.00 95 GLU A O 1
ATOM 738 N N . ASN A 1 96 ? -13.392 9.972 -18.862 1.00 71.88 96 ASN A N 1
ATOM 739 C CA . ASN A 1 96 ? -12.148 9.212 -18.791 1.00 71.88 96 ASN A CA 1
ATOM 740 C C . ASN A 1 96 ? -12.145 8.184 -19.923 1.00 71.88 96 ASN A C 1
ATOM 742 O O . ASN A 1 96 ? -12.777 7.136 -19.806 1.00 71.88 96 ASN A O 1
ATOM 746 N N . ASP A 1 97 ? -11.434 8.493 -21.003 1.00 69.06 97 ASP A N 1
ATOM 747 C CA . ASP A 1 97 ? -11.265 7.573 -22.123 1.00 69.06 97 ASP A CA 1
ATOM 748 C C . ASP A 1 97 ? -10.049 6.666 -21.929 1.00 69.06 97 ASP A C 1
ATOM 750 O O . ASP A 1 97 ? -8.956 7.098 -21.545 1.00 69.06 97 ASP A O 1
ATOM 754 N N . HIS A 1 98 ? -10.212 5.388 -22.269 1.00 66.19 98 HIS A N 1
ATOM 755 C CA . HIS A 1 98 ? -9.106 4.442 -22.257 1.00 66.19 98 HIS A CA 1
ATOM 756 C C . HIS A 1 98 ? -8.247 4.611 -23.519 1.00 66.19 98 HIS A C 1
ATOM 758 O O . HIS A 1 98 ? -8.572 4.104 -24.594 1.00 66.19 98 HIS A O 1
ATOM 764 N N . SER A 1 99 ? -7.124 5.322 -23.395 1.00 62.78 99 SER A N 1
ATOM 765 C CA . SER A 1 99 ? -6.162 5.485 -24.490 1.00 62.78 99 SER A CA 1
ATOM 766 C C . SER A 1 99 ? -5.216 4.282 -24.568 1.00 62.78 99 SER A C 1
ATOM 768 O O . SER A 1 99 ? -4.247 4.173 -23.816 1.00 62.78 99 SER A O 1
ATOM 770 N N . ILE A 1 100 ? -5.498 3.359 -25.490 1.00 66.25 100 ILE A N 1
ATOM 771 C CA . ILE A 1 100 ? -4.620 2.225 -25.802 1.00 66.25 100 ILE A CA 1
ATOM 772 C C . ILE A 1 100 ? -3.644 2.667 -26.895 1.00 66.25 100 ILE A C 1
ATOM 774 O O . ILE A 1 100 ? -4.034 2.893 -28.039 1.00 66.25 100 ILE A O 1
ATOM 778 N N . GLY A 1 101 ? -2.365 2.807 -26.541 1.00 64.69 101 GLY A N 1
ATOM 779 C CA . GLY A 1 101 ? -1.303 3.066 -27.514 1.00 64.69 101 GLY A CA 1
ATOM 780 C C . GLY A 1 101 ? -1.045 1.870 -28.441 1.00 64.69 101 GLY A C 1
ATOM 781 O O . GLY A 1 101 ? -1.505 0.758 -28.192 1.00 64.69 101 GLY A O 1
ATOM 782 N N . SER A 1 102 ? -0.266 2.089 -29.506 1.00 66.00 102 SER A N 1
ATOM 783 C CA . SER A 1 102 ? 0.238 1.002 -30.361 1.00 66.00 102 SER A CA 1
ATOM 784 C C . SER A 1 102 ? 0.932 -0.079 -29.522 1.00 66.00 102 SER A C 1
ATOM 786 O O . SER A 1 102 ? 1.696 0.241 -28.610 1.00 66.00 102 SER A O 1
ATOM 788 N N . LEU A 1 103 ? 0.696 -1.353 -29.861 1.00 67.25 103 LEU A N 1
ATOM 789 C CA . LEU A 1 103 ? 1.295 -2.511 -29.183 1.00 67.25 103 LEU A CA 1
ATOM 790 C C . LEU A 1 103 ? 2.830 -2.462 -29.198 1.00 67.25 103 LEU A C 1
ATOM 792 O O . LEU A 1 103 ? 3.481 -2.896 -28.251 1.00 67.25 103 LEU A O 1
ATOM 796 N N . LEU A 1 104 ? 3.398 -1.922 -30.276 1.00 70.94 104 LEU A N 1
ATOM 797 C CA . LEU A 1 104 ? 4.827 -1.680 -30.414 1.00 70.94 104 LEU A CA 1
ATOM 798 C C . LEU A 1 104 ? 5.103 -0.175 -30.358 1.00 70.94 104 LEU A C 1
ATOM 800 O O . LEU A 1 104 ? 4.336 0.604 -30.942 1.00 70.94 104 LEU A O 1
ATOM 804 N N . PRO A 1 105 ? 6.194 0.258 -29.699 1.00 67.44 105 PRO A N 1
ATOM 805 C CA . PRO A 1 105 ? 6.643 1.634 -29.819 1.00 67.44 105 PRO A CA 1
ATOM 806 C C . PRO A 1 105 ? 6.951 1.949 -31.286 1.00 67.44 105 PRO A C 1
ATOM 808 O O . PRO A 1 105 ? 7.447 1.106 -32.033 1.00 67.44 105 PRO A O 1
ATOM 811 N N . LEU A 1 106 ? 6.673 3.185 -31.696 1.00 76.56 106 LEU A N 1
ATOM 812 C CA . LEU A 1 106 ? 7.146 3.703 -32.980 1.00 76.56 106 LEU A CA 1
ATOM 813 C C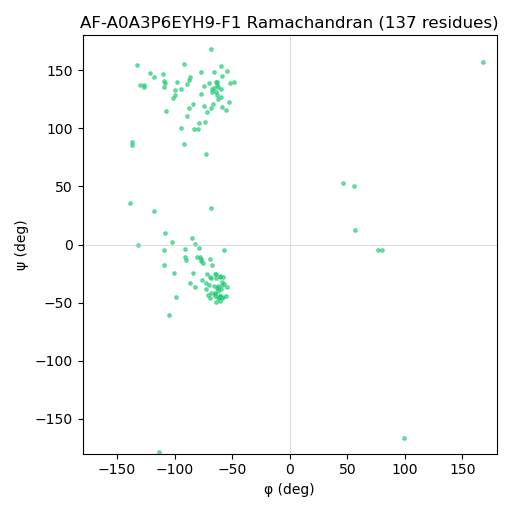 . LEU A 1 106 ? 8.683 3.657 -33.015 1.00 76.56 106 LEU A C 1
ATOM 815 O O . LEU A 1 106 ? 9.318 3.715 -31.964 1.00 76.56 106 LEU A O 1
ATOM 819 N N . ASN A 1 107 ? 9.289 3.570 -34.201 1.00 74.19 107 ASN A N 1
ATOM 820 C CA . ASN A 1 107 ? 10.750 3.515 -34.342 1.00 74.19 107 ASN A CA 1
ATOM 821 C C . ASN A 1 107 ? 11.430 4.682 -33.601 1.00 74.19 107 ASN A C 1
ATOM 823 O O . ASN A 1 107 ? 11.124 5.844 -33.854 1.00 74.19 107 ASN A O 1
ATOM 827 N N . GLY A 1 108 ? 12.334 4.363 -32.668 1.00 75.12 108 GLY A N 1
ATOM 828 C CA . GLY A 1 108 ? 13.006 5.343 -31.798 1.00 75.12 108 GLY A CA 1
ATOM 829 C C . GLY A 1 108 ?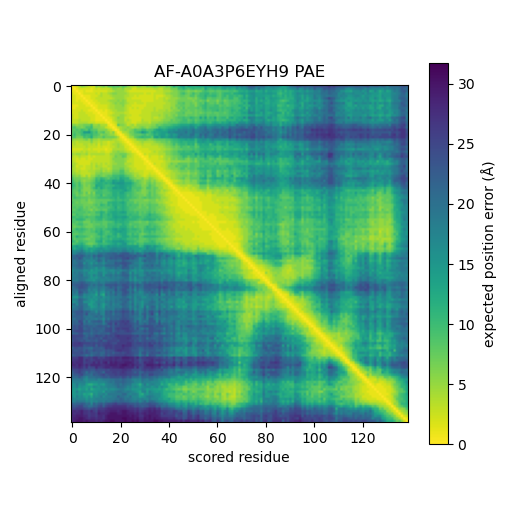 12.151 5.884 -30.640 1.00 75.12 108 GLY A C 1
ATOM 830 O O . GLY A 1 108 ? 12.651 6.624 -29.795 1.00 75.12 108 GLY A O 1
ATOM 831 N N . GLY A 1 109 ? 10.876 5.507 -30.572 1.00 65.62 109 GLY A N 1
ATOM 832 C CA . GLY A 1 109 ? 9.962 5.826 -29.485 1.00 65.62 109 GLY A CA 1
ATOM 833 C C . GLY A 1 109 ? 10.202 4.952 -28.255 1.00 65.62 109 GLY A C 1
ATOM 834 O O . GLY A 1 109 ? 10.581 3.785 -28.349 1.00 65.62 109 GLY A O 1
ATOM 835 N N . ARG A 1 110 ? 9.952 5.515 -27.072 1.00 62.12 110 ARG A N 1
ATOM 836 C CA . ARG A 1 110 ? 10.017 4.762 -25.813 1.00 62.12 110 ARG A CA 1
ATOM 837 C C . ARG A 1 110 ? 8.856 3.776 -25.727 1.00 62.12 110 ARG A C 1
ATOM 839 O O . ARG A 1 110 ? 7.719 4.127 -26.049 1.00 62.12 110 ARG A O 1
ATOM 846 N N . THR A 1 111 ? 9.130 2.569 -25.239 1.00 61.34 111 THR A N 1
ATOM 847 C CA . THR A 1 111 ? 8.093 1.603 -24.860 1.00 61.34 111 THR A CA 1
ATOM 848 C C . THR A 1 111 ? 7.195 2.223 -23.795 1.00 61.34 111 THR A C 1
ATOM 850 O O . THR A 1 111 ? 7.663 2.565 -22.709 1.00 61.34 111 THR A O 1
ATOM 853 N N . LYS A 1 112 ? 5.907 2.376 -24.106 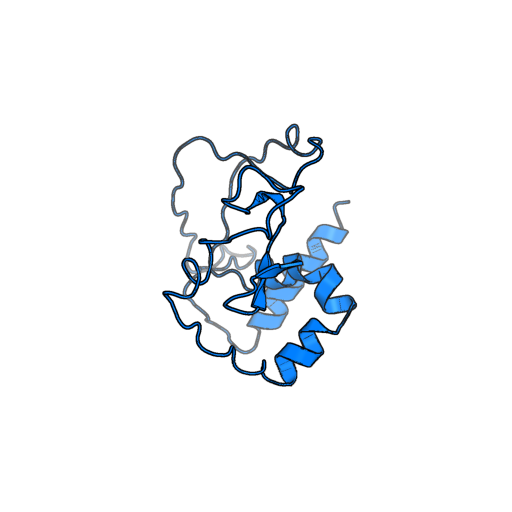1.00 62.09 112 LYS A N 1
ATOM 854 C CA . LYS A 1 112 ? 4.879 2.750 -23.131 1.00 62.09 112 LYS A CA 1
ATOM 855 C C . LYS A 1 112 ? 4.171 1.480 -22.679 1.00 62.09 112 LYS A C 1
ATOM 857 O O . LYS A 1 112 ? 3.934 0.585 -23.485 1.00 62.09 112 LYS A O 1
ATOM 862 N N . PHE A 1 113 ? 3.871 1.388 -21.390 1.00 55.41 113 PHE A N 1
ATOM 863 C CA . PHE A 1 113 ? 3.244 0.203 -20.820 1.00 55.41 113 PHE A CA 1
ATOM 864 C C . PHE A 1 113 ? 1.812 0.066 -21.346 1.00 55.41 113 PHE A C 1
ATOM 866 O O . PHE A 1 113 ? 0.970 0.922 -21.084 1.00 55.41 113 PHE A O 1
ATOM 873 N N . LEU A 1 114 ? 1.536 -1.018 -22.075 1.00 56.38 114 LEU A N 1
ATOM 874 C CA . LEU A 1 114 ? 0.173 -1.492 -22.268 1.00 56.38 114 LEU A CA 1
ATOM 875 C C . LEU A 1 114 ? -0.167 -2.351 -21.052 1.00 56.38 114 LEU A C 1
ATOM 877 O O . LEU A 1 114 ? 0.510 -3.340 -20.774 1.00 56.38 114 LEU A O 1
ATOM 881 N N . GLN A 1 115 ? -1.205 -1.962 -20.325 1.00 56.03 115 GLN A N 1
ATOM 882 C CA . GLN A 1 115 ? -1.571 -2.476 -19.005 1.00 56.03 115 GLN A CA 1
ATOM 883 C C . GLN A 1 115 ? -1.807 -4.012 -18.910 1.00 56.03 115 GLN A C 1
ATOM 885 O O . GLN A 1 115 ? -1.970 -4.541 -17.814 1.00 56.03 115 GLN A O 1
ATOM 890 N N . MET A 1 116 ? -1.759 -4.773 -20.010 1.00 52.59 116 MET A N 1
ATOM 891 C CA . MET A 1 116 ? -1.907 -6.239 -20.002 1.00 52.59 116 MET A CA 1
ATOM 892 C C . MET A 1 116 ? -0.944 -6.984 -20.938 1.00 52.59 116 MET A C 1
ATOM 894 O O . MET A 1 116 ? -1.310 -8.008 -21.511 1.00 52.59 116 MET A O 1
ATOM 898 N N . TYR A 1 117 ? 0.293 -6.517 -21.109 1.00 50.03 117 TYR A N 1
ATOM 899 C CA . TYR A 1 117 ? 1.296 -7.328 -21.806 1.00 50.03 117 TYR A CA 1
ATOM 900 C C . TYR A 1 117 ? 2.647 -7.263 -21.091 1.00 50.03 117 TYR A C 1
ATOM 902 O O . TYR A 1 117 ? 3.491 -6.415 -21.379 1.00 50.03 117 TYR A O 1
ATOM 910 N N . ILE A 1 118 ? 2.852 -8.172 -20.128 1.00 59.47 118 ILE A N 1
ATOM 911 C CA . ILE A 1 118 ? 4.186 -8.462 -19.581 1.00 59.47 118 ILE A CA 1
ATOM 912 C C . ILE A 1 118 ? 4.937 -9.242 -20.666 1.00 59.47 118 ILE A C 1
ATOM 914 O O . ILE A 1 118 ? 4.994 -10.466 -20.651 1.00 59.47 118 ILE A O 1
ATOM 918 N N . PHE A 1 119 ? 5.427 -8.518 -21.669 1.00 56.44 119 PHE A N 1
ATOM 919 C CA . PHE A 1 119 ? 6.110 -9.099 -22.824 1.00 56.44 119 PHE A CA 1
ATOM 920 C C . PHE A 1 119 ? 7.510 -9.610 -22.476 1.00 56.44 119 PHE A C 1
ATOM 922 O O . PHE A 1 119 ? 7.971 -10.600 -23.031 1.00 56.44 119 PHE A O 1
ATOM 929 N N . ASP A 1 120 ? 8.174 -8.931 -21.539 1.00 65.44 120 ASP A N 1
ATOM 930 C CA . ASP A 1 120 ? 9.552 -9.198 -21.146 1.00 65.44 120 ASP A CA 1
ATOM 931 C C . ASP A 1 120 ? 9.677 -9.151 -19.622 1.00 65.44 120 ASP A C 1
ATOM 933 O O . ASP A 1 120 ? 10.000 -8.125 -19.021 1.00 65.44 120 ASP A O 1
ATOM 937 N N . THR A 1 121 ? 9.400 -10.288 -18.986 1.00 70.25 121 THR A N 1
ATOM 938 C CA . THR A 1 121 ? 9.535 -10.470 -17.535 1.00 70.25 121 THR A CA 1
ATOM 939 C C . THR A 1 121 ? 10.955 -10.202 -17.039 1.00 70.25 121 THR A C 1
ATOM 941 O O . THR A 1 121 ? 11.138 -9.816 -15.888 1.00 70.25 121 THR A O 1
ATOM 944 N N . SER A 1 122 ? 11.967 -10.412 -17.887 1.00 80.06 122 SER A N 1
ATOM 945 C CA . SER A 1 122 ? 13.375 -10.297 -17.507 1.00 80.06 122 SER A CA 1
ATOM 946 C C . SER A 1 122 ? 13.833 -8.843 -17.395 1.00 80.06 122 SER A C 1
ATOM 948 O O . SER A 1 122 ? 14.696 -8.542 -16.568 1.00 80.06 122 SER A O 1
ATOM 950 N N . ASN A 1 123 ? 13.251 -7.933 -18.182 1.00 78.00 123 ASN A N 1
ATOM 951 C CA . ASN A 1 123 ? 13.616 -6.513 -18.175 1.00 78.00 123 ASN A CA 1
ATOM 952 C C . ASN A 1 123 ? 12.554 -5.587 -17.565 1.00 78.00 123 ASN A C 1
ATOM 954 O O . ASN A 1 123 ? 12.822 -4.399 -17.385 1.00 78.00 123 ASN A O 1
ATOM 958 N N . GLU A 1 124 ? 11.380 -6.101 -17.193 1.00 75.94 124 GLU A N 1
ATOM 959 C CA . GLU A 1 124 ? 10.257 -5.295 -16.699 1.00 75.94 124 GLU A CA 1
ATOM 960 C C . GLU A 1 124 ? 10.619 -4.409 -15.495 1.00 75.94 124 GLU A C 1
ATOM 962 O O . GLU A 1 124 ? 10.342 -3.208 -15.518 1.00 75.94 124 GLU A O 1
ATOM 967 N N . ILE A 1 125 ? 11.352 -4.948 -14.515 1.00 77.56 125 ILE A N 1
ATOM 968 C CA . ILE A 1 125 ? 11.797 -4.187 -13.338 1.00 77.56 125 ILE A CA 1
ATOM 969 C C . ILE A 1 125 ? 12.690 -3.012 -13.758 1.00 77.56 125 ILE A C 1
ATOM 971 O O . ILE A 1 125 ? 12.505 -1.888 -13.293 1.00 77.56 125 ILE A O 1
ATOM 975 N N . LYS A 1 126 ? 13.643 -3.245 -14.671 1.00 79.44 126 LYS A N 1
ATOM 976 C CA . LYS A 1 126 ? 14.547 -2.195 -15.171 1.00 79.44 126 LYS A CA 1
ATOM 977 C C . LYS A 1 126 ? 13.773 -1.123 -15.937 1.00 79.44 126 LYS A C 1
ATOM 979 O O . LYS A 1 126 ? 14.014 0.065 -15.731 1.00 79.44 126 LYS A O 1
ATOM 984 N N . ASN A 1 127 ? 12.815 -1.536 -16.765 1.00 75.50 127 ASN A N 1
ATOM 985 C CA . ASN A 1 127 ? 11.955 -0.625 -17.512 1.00 75.50 127 ASN A CA 1
ATOM 986 C C . ASN A 1 127 ? 11.126 0.248 -16.559 1.00 75.50 127 ASN A C 1
ATOM 988 O O . ASN A 1 127 ? 11.108 1.466 -16.731 1.00 75.50 127 ASN A O 1
ATOM 992 N N . ARG A 1 128 ? 10.515 -0.328 -15.510 1.00 75.25 128 ARG A N 1
ATOM 993 C CA . ARG A 1 128 ? 9.773 0.435 -14.489 1.00 75.25 128 ARG A CA 1
ATOM 994 C C . ARG A 1 128 ? 10.677 1.433 -13.756 1.00 75.25 128 ARG A C 1
ATOM 996 O O . ARG A 1 128 ? 10.308 2.595 -13.615 1.00 75.25 128 ARG A O 1
ATOM 1003 N N . LEU A 1 129 ? 11.881 1.020 -13.356 1.00 76.88 129 LEU A N 1
ATOM 1004 C CA . LEU A 1 129 ? 12.837 1.896 -12.666 1.00 76.88 129 LEU A CA 1
ATOM 1005 C C . LEU A 1 129 ? 13.343 3.052 -13.545 1.00 76.88 129 LEU A C 1
ATOM 1007 O O . LEU A 1 129 ? 13.522 4.160 -13.045 1.00 76.88 129 LEU A O 1
ATOM 1011 N N . SER A 1 130 ? 13.526 2.840 -14.852 1.00 75.06 130 SER A N 1
ATOM 1012 C CA . SER A 1 130 ? 14.009 3.896 -15.759 1.00 75.06 130 SER A CA 1
ATOM 1013 C C . SER A 1 130 ? 13.092 5.123 -15.834 1.00 75.06 130 SER A C 1
ATOM 1015 O O . SER A 1 130 ? 13.583 6.230 -16.032 1.00 75.06 130 SER A O 1
ATOM 1017 N N . VAL A 1 131 ? 11.786 4.958 -15.594 1.00 68.44 131 VAL A N 1
ATOM 1018 C CA . VAL A 1 131 ? 10.810 6.062 -15.590 1.00 68.44 131 VAL A CA 1
ATOM 1019 C C . VAL A 1 131 ? 11.015 7.001 -14.395 1.00 68.44 131 VAL A C 1
ATOM 1021 O O . VAL A 1 131 ? 10.699 8.187 -14.476 1.00 68.44 131 VAL A O 1
ATOM 1024 N N . MET A 1 132 ? 11.559 6.500 -13.282 1.00 64.50 132 MET A N 1
ATOM 1025 C CA . MET A 1 132 ? 11.814 7.324 -12.097 1.00 64.50 132 MET A CA 1
ATOM 1026 C C . MET A 1 132 ? 12.970 8.301 -12.308 1.00 64.50 132 MET A C 1
ATOM 1028 O O . MET A 1 132 ? 12.846 9.475 -11.967 1.00 64.50 132 MET A O 1
ATOM 1032 N N . ASN A 1 133 ? 14.057 7.834 -12.924 1.00 59.69 133 ASN A N 1
ATOM 1033 C CA . ASN A 1 133 ? 15.299 8.600 -13.079 1.00 59.69 133 ASN A CA 1
ATOM 1034 C C . ASN A 1 133 ? 15.173 9.789 -14.052 1.00 59.69 133 ASN A C 1
ATOM 1036 O O . ASN A 1 133 ? 16.060 10.636 -14.125 1.00 59.69 133 ASN A O 1
ATOM 1040 N N . GLU A 1 134 ? 14.092 9.863 -14.832 1.00 53.25 134 GLU A N 1
ATOM 1041 C CA . GLU A 1 134 ? 13.845 10.978 -15.754 1.00 53.25 134 GLU A CA 1
ATOM 1042 C C . GLU A 1 134 ? 13.179 12.179 -15.080 1.00 53.25 134 GLU A C 1
ATOM 1044 O O . GLU A 1 134 ? 13.352 13.305 -15.545 1.00 53.25 134 GLU A O 1
ATOM 1049 N N . LYS A 1 135 ? 12.459 11.973 -13.969 1.00 47.28 135 LYS A N 1
ATOM 1050 C CA . LYS A 1 135 ? 11.827 13.075 -13.227 1.00 47.28 135 LYS A CA 1
ATOM 1051 C C . LYS A 1 135 ? 12.841 13.943 -12.480 1.00 47.28 135 LYS A C 1
ATOM 1053 O O . LYS A 1 135 ? 12.577 15.122 -12.293 1.00 47.28 135 LYS A O 1
ATOM 1058 N N . GLU A 1 136 ? 14.005 13.398 -12.131 1.00 41.34 136 GLU A N 1
ATOM 1059 C CA . GLU A 1 136 ? 15.086 14.140 -11.463 1.00 41.34 136 GLU A CA 1
ATOM 1060 C C . GLU A 1 136 ? 15.858 15.083 -12.402 1.00 41.34 136 GLU A C 1
ATOM 1062 O O . GLU A 1 136 ? 16.564 15.966 -11.932 1.00 41.34 136 GLU A O 1
ATOM 1067 N N . LYS A 1 137 ? 15.736 14.931 -13.731 1.00 33.44 137 LYS A N 1
ATOM 1068 C CA . LYS A 1 137 ? 16.452 15.780 -14.706 1.00 33.44 137 LYS A CA 1
ATOM 1069 C C . LYS A 1 137 ? 15.688 17.032 -15.142 1.00 33.44 137 LYS A C 1
ATOM 1071 O O . LYS A 1 137 ? 16.274 17.880 -15.806 1.00 33.44 137 LYS A O 1
ATOM 1076 N N . ASN A 1 138 ? 14.408 17.135 -14.793 1.00 33.22 138 ASN A N 1
ATOM 1077 C CA . ASN A 1 138 ? 13.526 18.232 -15.206 1.00 33.22 138 ASN A CA 1
ATOM 1078 C C . ASN A 1 138 ? 13.014 19.047 -14.007 1.00 33.22 138 ASN A C 1
ATOM 1080 O O . ASN A 1 138 ? 11.907 19.586 -14.065 1.00 33.22 138 ASN A O 1
ATOM 1084 N N . GLN A 1 139 ? 13.793 19.100 -12.925 1.00 28.59 139 GLN A N 1
ATOM 1085 C CA . GLN A 1 139 ? 13.511 19.910 -11.744 1.00 28.59 139 GLN A CA 1
ATOM 1086 C C . GLN A 1 139 ? 14.616 20.942 -11.530 1.00 28.59 139 GLN A C 1
ATOM 1088 O O . GLN A 1 139 ? 15.796 20.582 -11.740 1.00 28.59 139 GLN A O 1
#

Organism: Brassica oleracea (NCBI:txid3712)

Mean predicted aligned error: 13.22 Å

Sequence (139 aa):
MCCGDCNASVWLAESTEKDRITKPPLFTIFCKQGRIKLLKIQDLPIVLKNLLCDLSFRNNIKVFNSLLSMCSMGGDIDYSILNSGGPFCFKVHGENDHSIGSLLPLNGGRTKFLQMYIFDTSNEIKNRLSVMNEKEKNQ

Foldseek 3Di:
DAAPQARDDDDLVQFPDPCVPPDPGHHCPPCHRNVRHDDPDDDDPPVVVVLVVDPVCVVCVVLVCVLVPLDDFDDDWDCPVCPPPDPDDTDDDDDGDDDADDPDADVVGDDDDDSPPPPDPPCSVVSSVVVVVVVVVPD

Radius of gyration: 22.5 Å; Cα contacts (8 Å, |Δi|>4): 81; chains: 1; bounding box: 40×38×65 Å

Secondary structure (DSSP, 8-state):
-B-TTT--B--GGG---S-TTTS-----TTTTTTTS-PPPPPPPPHHHHHHHH-HHHHHHHHHHHHHH-S--------GGGGGSSSS------S--------SSPPTTPPPPPPTT----TTTHHHHHHHHHTTGGG--

Solvent-accessible surface area (backbone atoms only — not comparable to full-atom values): 9450 Å² total; per-residue (Å²): 96,62,39,89,70,70,62,47,81,46,59,79,84,67,32,76,44,85,57,69,83,88,43,83,70,40,49,53,90,84,24,51,69,52,75,42,82,76,76,81,80,73,83,69,57,66,68,60,47,51,49,71,66,33,64,71,47,61,78,40,42,70,57,53,51,57,64,67,41,65,73,82,86,85,77,84,77,65,66,81,63,58,78,49,99,61,79,95,64,78,72,87,83,85,83,89,77,89,83,80,70,72,95,59,54,57,92,94,48,72,79,70,88,58,75,86,61,87,83,48,78,90,49,46,68,59,58,52,52,55,63,58,67,57,61,70,73,77,111